Protein AF-A0A432LH08-F1 (afdb_monomer_lite)

Radius of gyration: 17.67 Å; chains: 1; bounding box: 43×29×50 Å

Foldseek 3Di:
DCVVVVNDDDPDDPLLVLDQAPDDDDDDDPVCCVVCVVVVLVVLLVLLVVLVCLQVDQLLVVLVVCVVVVVPDDSVRSSVVSVVCVVSVVRPNFSDDDPVNLVSNQVVCVVVVNRPDDDDCVVPDDCPSRVVSVD

Organism: NCBI:txid2498145

pLDDT: mean 93.0, std 6.3, range [65.5, 98.38]

Sequence (135 aa):
MFEKEGIGHIIASFGTESGHLPYTVFMAKDSFMSDNPEVIEKFTRAIHKAQDFVYEKSPEEVAEAISPFFEDTDLELIATVVERYRSQESFAKDPILDEAEWNNLQDIMDEAGELPKRMDYNELVDTTFAEKVSK

Structure (mmCIF, N/CA/C/O backbone):
data_AF-A0A432LH08-F1
#
_entry.id   AF-A0A432LH08-F1
#
loop_
_atom_site.group_PDB
_atom_site.id
_atom_site.type_symbol
_atom_site.label_atom_id
_atom_site.label_alt_id
_atom_site.label_comp_id
_atom_site.label_asym_id
_atom_site.label_entity_id
_atom_site.label_seq_id
_atom_site.pdbx_PDB_ins_code
_atom_site.Cartn_x
_atom_site.Cartn_y
_atom_site.Cartn_z
_atom_site.occupancy
_atom_site.B_iso_or_equiv
_atom_site.auth_seq_id
_atom_site.auth_comp_id
_atom_site.auth_asym_id
_atom_site.auth_atom_id
_atom_site.pdbx_PDB_model_num
ATOM 1 N N . MET A 1 1 ? 8.453 -9.492 -19.847 1.00 65.50 1 MET A N 1
ATOM 2 C CA . MET A 1 1 ? 8.697 -10.656 -20.727 1.00 65.50 1 MET A CA 1
ATOM 3 C C . MET A 1 1 ? 8.363 -10.318 -22.176 1.00 65.50 1 MET A C 1
ATOM 5 O O . MET A 1 1 ? 9.293 -10.112 -22.937 1.00 65.50 1 MET A O 1
ATOM 9 N N . PHE A 1 2 ? 7.090 -10.093 -22.522 1.00 81.00 2 PHE A N 1
ATOM 10 C CA . PHE A 1 2 ? 6.656 -9.787 -23.897 1.00 81.00 2 PHE A CA 1
ATOM 11 C C . PHE A 1 2 ? 7.362 -8.599 -24.575 1.00 81.00 2 PHE A C 1
ATOM 13 O O . PHE A 1 2 ? 7.721 -8.700 -25.745 1.00 81.00 2 PHE A O 1
ATOM 20 N N . GLU A 1 3 ? 7.621 -7.507 -23.844 1.00 82.12 3 GLU A N 1
ATOM 21 C CA . GLU A 1 3 ? 8.389 -6.368 -24.377 1.00 82.12 3 GLU A CA 1
ATOM 22 C C . GLU A 1 3 ? 9.851 -6.733 -24.676 1.00 82.12 3 GLU A C 1
ATOM 24 O O . GLU A 1 3 ? 10.379 -6.352 -25.716 1.00 82.12 3 GLU A O 1
ATOM 29 N N . LYS A 1 4 ? 10.499 -7.519 -23.798 1.00 79.50 4 LYS A N 1
ATOM 30 C CA . LYS A 1 4 ? 11.886 -7.988 -23.995 1.00 79.50 4 LYS A CA 1
ATOM 31 C C . LYS A 1 4 ? 11.992 -8.953 -25.184 1.00 79.50 4 LYS A C 1
ATOM 33 O O . LYS A 1 4 ? 13.012 -8.979 -25.860 1.00 79.50 4 LYS A O 1
ATOM 38 N N . GLU A 1 5 ? 10.938 -9.719 -25.448 1.00 86.00 5 GLU A N 1
ATOM 39 C CA . GLU A 1 5 ? 10.846 -10.654 -26.576 1.00 86.00 5 GLU A CA 1
ATOM 40 C C . GLU A 1 5 ? 10.403 -9.981 -27.889 1.00 86.00 5 GLU A C 1
ATOM 42 O O . GLU A 1 5 ? 10.390 -10.625 -28.936 1.00 86.00 5 GLU A O 1
ATOM 47 N N . GLY A 1 6 ? 10.040 -8.693 -27.860 1.00 84.38 6 GLY A N 1
ATOM 48 C CA . GLY A 1 6 ? 9.613 -7.936 -29.041 1.00 84.38 6 GLY A CA 1
ATOM 49 C C . GLY A 1 6 ? 8.237 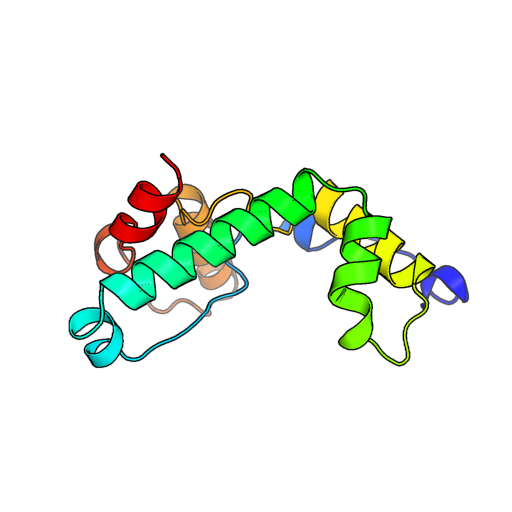-8.325 -29.591 1.00 84.38 6 GLY A C 1
ATOM 50 O O . GLY A 1 6 ? 7.882 -7.913 -30.694 1.00 84.38 6 GLY A O 1
ATOM 51 N N . ILE A 1 7 ? 7.451 -9.104 -28.843 1.00 91.62 7 ILE A N 1
ATOM 52 C CA . ILE A 1 7 ? 6.125 -9.590 -29.262 1.00 91.62 7 ILE A CA 1
ATOM 53 C C . ILE A 1 7 ? 4.967 -8.736 -28.731 1.00 91.62 7 ILE A C 1
ATOM 55 O O . ILE A 1 7 ? 3.801 -9.034 -28.979 1.00 91.62 7 ILE A O 1
ATOM 59 N N . GLY A 1 8 ? 5.284 -7.643 -28.038 1.00 87.31 8 GLY A N 1
ATOM 60 C CA . GLY A 1 8 ? 4.328 -6.639 -27.584 1.00 87.31 8 GLY A CA 1
ATOM 61 C C . GLY A 1 8 ? 5.029 -5.373 -27.097 1.00 87.31 8 GLY A C 1
ATOM 62 O O . GLY A 1 8 ? 6.243 -5.360 -26.906 1.00 87.31 8 GLY A O 1
ATOM 63 N N . HIS A 1 9 ? 4.256 -4.309 -26.899 1.00 86.69 9 HIS A N 1
ATOM 64 C CA . HIS A 1 9 ? 4.701 -3.058 -26.285 1.00 86.69 9 HIS A CA 1
ATOM 65 C C . HIS A 1 9 ? 3.587 -2.504 -25.392 1.00 86.69 9 HIS A C 1
ATOM 67 O O . HIS A 1 9 ? 2.408 -2.785 -25.625 1.00 86.69 9 HIS A O 1
ATOM 73 N N . ILE A 1 10 ? 3.951 -1.737 -24.365 1.00 82.81 10 ILE A N 1
ATOM 74 C CA . ILE A 1 10 ? 2.973 -1.072 -23.499 1.00 82.81 10 ILE A CA 1
ATOM 75 C C . ILE A 1 10 ? 2.294 0.072 -24.267 1.00 82.81 10 ILE A C 1
ATOM 77 O O . ILE A 1 10 ? 2.965 0.956 -24.793 1.00 82.81 10 ILE A O 1
ATOM 81 N N . ILE A 1 11 ? 0.957 0.053 -24.315 1.00 85.44 11 ILE A N 1
ATOM 82 C CA . ILE A 1 11 ? 0.124 1.135 -24.877 1.00 85.44 11 ILE A CA 1
ATOM 83 C C . ILE A 1 11 ? -0.341 2.105 -23.782 1.00 85.44 11 ILE A C 1
ATOM 85 O O . ILE A 1 11 ? -0.393 3.308 -24.011 1.00 85.44 11 ILE A O 1
ATOM 89 N N . ALA A 1 12 ? -0.672 1.580 -22.601 1.00 81.25 12 ALA A N 1
ATOM 90 C CA . ALA A 1 12 ? -1.075 2.339 -21.421 1.00 81.25 12 ALA A CA 1
ATOM 91 C C . ALA A 1 12 ? -0.792 1.508 -20.160 1.00 81.25 12 ALA A C 1
ATOM 93 O O . ALA A 1 12 ? -0.781 0.273 -20.223 1.00 81.25 12 ALA A O 1
ATOM 94 N N . SER A 1 13 ? -0.571 2.173 -19.024 1.00 77.38 13 SER A N 1
ATOM 95 C CA . SER A 1 13 ? -0.468 1.515 -17.719 1.00 77.38 13 SER A CA 1
ATOM 96 C C . SER A 1 13 ? -1.765 1.711 -16.951 1.00 77.38 13 SER A C 1
ATOM 98 O O . SER A 1 13 ? -2.129 2.842 -16.646 1.00 77.38 13 SER A O 1
ATOM 100 N N . PHE A 1 14 ? -2.434 0.614 -16.592 1.00 76.19 14 PHE A N 1
ATOM 101 C CA . PHE A 1 14 ? -3.652 0.681 -15.783 1.00 76.19 14 PHE A CA 1
ATOM 102 C C . PHE A 1 14 ? -3.425 1.437 -14.470 1.00 76.19 14 PHE A C 1
ATOM 104 O O . PHE A 1 14 ? -4.243 2.270 -14.122 1.00 76.19 14 PHE A O 1
ATOM 111 N N . GLY A 1 15 ? -2.291 1.214 -13.794 1.00 76.00 15 GLY A N 1
ATOM 112 C CA . GLY A 1 15 ? -1.984 1.897 -12.532 1.00 76.00 15 GLY A CA 1
ATOM 113 C C . GLY A 1 15 ? -1.818 3.412 -12.677 1.00 76.00 15 GLY A C 1
ATOM 114 O O . GLY A 1 15 ? -2.117 4.147 -11.747 1.00 76.00 15 GLY A O 1
ATOM 115 N N . THR A 1 16 ? -1.379 3.891 -13.845 1.00 77.88 16 THR A N 1
ATOM 116 C CA . THR A 1 16 ? -1.320 5.333 -14.130 1.00 77.88 16 THR A CA 1
ATOM 117 C C . THR A 1 16 ? -2.712 5.905 -14.386 1.00 77.88 16 THR A C 1
ATOM 119 O O . THR A 1 16 ? -3.013 6.999 -13.921 1.00 77.88 16 THR A O 1
ATOM 122 N N . GLU A 1 17 ? -3.563 5.168 -15.100 1.00 83.12 17 GLU A N 1
ATOM 123 C CA . GLU A 1 17 ? -4.904 5.630 -15.474 1.00 83.12 17 GLU A CA 1
ATOM 124 C C . GLU A 1 17 ? -5.923 5.510 -14.329 1.00 83.12 17 GLU A C 1
ATOM 126 O O . GLU A 1 17 ? -6.835 6.325 -14.239 1.00 83.12 17 GLU A O 1
ATOM 131 N N . SER A 1 18 ? -5.779 4.524 -13.435 1.00 78.62 18 SER A N 1
ATOM 132 C CA . SER A 1 18 ? -6.706 4.299 -12.315 1.00 78.62 18 SER A CA 1
ATOM 133 C C . SER A 1 18 ? -6.534 5.291 -11.163 1.00 78.62 18 SER A C 1
ATOM 135 O O . SER A 1 18 ? -7.395 5.367 -10.287 1.00 78.62 18 SER A O 1
ATOM 137 N N . GLY A 1 19 ? -5.408 6.010 -11.123 1.00 82.56 19 GLY A N 1
ATOM 138 C CA . GLY A 1 19 ? -5.006 6.799 -9.962 1.00 82.56 19 GLY A CA 1
ATOM 139 C C . GLY A 1 19 ? -4.760 5.934 -8.720 1.00 82.56 19 GLY A C 1
ATOM 140 O O . GLY A 1 19 ? -4.539 4.722 -8.816 1.00 82.56 19 GLY A O 1
ATOM 141 N N . HIS A 1 20 ? -4.794 6.571 -7.548 1.00 84.00 20 HIS A N 1
ATOM 142 C CA . HIS A 1 20 ? -4.634 5.897 -6.259 1.00 84.00 20 HIS A CA 1
ATOM 143 C C . HIS A 1 20 ? -5.886 5.085 -5.915 1.00 84.00 20 HIS A C 1
ATOM 145 O O . HIS A 1 20 ? -7.012 5.589 -5.951 1.00 84.00 20 HIS A O 1
ATOM 151 N N . LEU A 1 21 ? -5.679 3.798 -5.635 1.00 85.38 21 LEU A N 1
ATOM 152 C CA . LEU A 1 21 ? -6.739 2.825 -5.412 1.00 85.38 21 LEU A CA 1
ATOM 153 C C . LEU A 1 21 ? -6.311 1.828 -4.324 1.00 85.38 21 LEU A C 1
ATOM 155 O O . LEU A 1 21 ? -5.237 1.225 -4.451 1.00 85.38 21 LEU A O 1
ATOM 159 N N . PRO A 1 22 ? -7.158 1.547 -3.317 1.00 85.06 22 PRO A N 1
ATOM 160 C CA . PRO A 1 22 ? -6.889 0.510 -2.325 1.00 85.06 22 PRO A CA 1
ATOM 161 C C . PRO A 1 22 ? -7.086 -0.885 -2.935 1.00 85.06 22 PRO A C 1
ATOM 163 O O . PRO A 1 22 ? -8.119 -1.531 -2.770 1.00 85.06 22 PRO A O 1
ATOM 166 N N . TYR A 1 23 ? -6.089 -1.350 -3.688 1.00 83.69 23 TYR A N 1
ATOM 167 C CA . TYR A 1 23 ? -6.190 -2.583 -4.471 1.00 83.69 23 TYR A CA 1
ATOM 168 C C . TYR A 1 23 ? -5.912 -3.853 -3.652 1.00 83.69 23 TYR A C 1
ATOM 170 O O . TYR A 1 23 ? -6.603 -4.860 -3.796 1.00 83.69 23 TYR A O 1
ATOM 178 N N . THR A 1 24 ? -4.880 -3.829 -2.801 1.00 88.81 24 THR A N 1
ATOM 179 C CA . THR A 1 24 ? -4.463 -4.997 -2.006 1.00 88.81 24 THR A CA 1
ATOM 180 C C . THR A 1 24 ? -4.886 -4.827 -0.557 1.00 88.81 24 THR A C 1
ATOM 182 O O . THR A 1 24 ? -4.548 -3.830 0.073 1.00 88.81 24 THR A O 1
ATOM 185 N N . VAL A 1 25 ? -5.568 -5.835 -0.011 1.00 91.31 25 VAL A N 1
ATOM 186 C CA . VAL A 1 25 ? -6.033 -5.840 1.381 1.00 91.31 25 VAL A CA 1
ATOM 187 C C . VAL A 1 25 ? -5.538 -7.069 2.135 1.00 91.31 25 VAL A C 1
ATOM 189 O O . VAL A 1 25 ? -5.437 -8.167 1.586 1.00 91.31 25 VAL A O 1
ATOM 192 N N . PHE A 1 26 ? -5.278 -6.887 3.428 1.00 94.88 26 PHE A N 1
ATOM 193 C CA . PHE A 1 26 ? -5.079 -7.977 4.380 1.00 94.88 26 PHE A CA 1
ATOM 194 C C . PHE A 1 26 ? -6.350 -8.154 5.201 1.00 94.88 26 PHE A C 1
ATOM 196 O O . PHE A 1 26 ? -6.972 -7.178 5.610 1.00 94.88 26 PHE A O 1
ATOM 203 N N . MET A 1 27 ? -6.738 -9.402 5.452 1.00 95.38 27 MET A N 1
ATOM 204 C CA . MET A 1 27 ? -8.005 -9.711 6.110 1.00 95.38 27 MET A CA 1
ATOM 205 C C . MET A 1 27 ? -7.782 -10.519 7.384 1.00 95.38 27 MET A C 1
ATOM 207 O O . MET A 1 27 ? -7.023 -11.488 7.407 1.00 95.38 27 MET A O 1
ATOM 211 N N . ALA A 1 28 ? -8.516 -10.153 8.429 1.00 96.31 28 ALA A N 1
ATOM 212 C CA . ALA A 1 28 ? -8.652 -10.916 9.659 1.00 96.31 28 ALA A CA 1
ATOM 213 C C . ALA A 1 28 ? -10.127 -10.943 10.077 1.00 96.31 28 ALA A C 1
ATOM 215 O O . ALA A 1 28 ? -10.941 -10.151 9.605 1.00 96.31 28 ALA A O 1
ATOM 216 N N . LYS A 1 29 ? -10.490 -11.869 10.969 1.00 97.38 29 LYS A N 1
ATOM 217 C CA . LYS A 1 29 ? -11.833 -11.864 11.562 1.00 97.38 29 LYS A CA 1
ATOM 218 C C . LYS A 1 29 ? -11.993 -10.637 12.451 1.00 97.38 29 LYS A C 1
ATOM 220 O O . LYS A 1 29 ? -11.094 -10.346 13.234 1.00 97.38 29 LYS A O 1
ATOM 225 N N . ASP A 1 30 ? -13.173 -10.031 12.427 1.00 95.06 30 ASP A N 1
ATOM 226 C CA . ASP A 1 30 ? -13.531 -8.932 13.330 1.00 95.06 30 ASP A CA 1
ATOM 227 C C . ASP A 1 30 ? -13.301 -9.287 14.810 1.00 95.06 30 ASP A C 1
ATOM 229 O O . ASP A 1 30 ? -12.640 -8.556 15.547 1.00 95.06 30 ASP A O 1
ATOM 233 N N . SER A 1 31 ? -13.696 -10.502 15.213 1.00 97.88 31 SER A N 1
ATOM 234 C CA . SER A 1 31 ? -13.429 -11.011 16.563 1.00 97.88 31 SER A CA 1
ATOM 235 C C . SER A 1 31 ? -11.933 -11.049 16.895 1.00 97.88 31 SER A C 1
ATOM 237 O O . SER A 1 31 ? -11.534 -10.720 18.003 1.00 97.88 31 SER A O 1
ATOM 239 N N . PHE A 1 32 ? -11.080 -11.417 15.933 1.00 98.00 32 PHE A N 1
ATOM 240 C CA . PHE A 1 32 ? -9.635 -11.449 16.151 1.00 98.00 32 PHE A CA 1
ATOM 241 C C . PHE A 1 32 ? -9.069 -10.040 16.327 1.00 98.00 32 PHE A C 1
ATOM 243 O O . PHE A 1 32 ? -8.235 -9.839 17.206 1.00 98.00 32 PHE A O 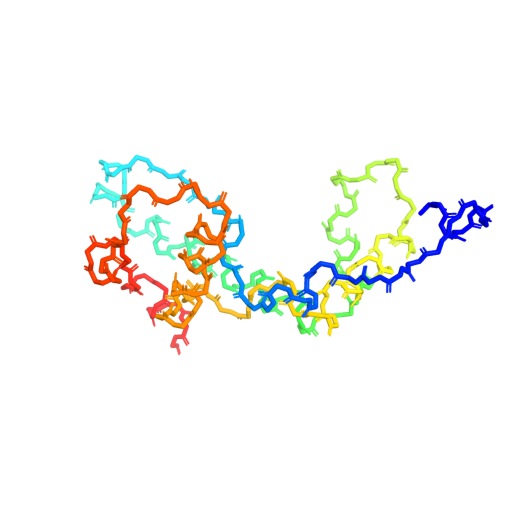1
ATOM 250 N N . MET A 1 33 ? -9.529 -9.081 15.518 1.00 96.44 33 MET A N 1
ATOM 251 C CA . MET A 1 33 ? -9.099 -7.686 15.620 1.00 96.44 33 MET A CA 1
ATOM 252 C C . MET A 1 33 ? -9.507 -7.074 16.963 1.00 96.44 33 MET A C 1
ATOM 254 O O . MET A 1 33 ? -8.677 -6.451 17.624 1.00 96.44 33 MET A O 1
ATOM 258 N N . SER A 1 34 ? -10.741 -7.338 17.400 1.00 95.81 34 SER A N 1
ATOM 259 C CA . SER A 1 34 ? -11.279 -6.891 18.689 1.00 95.81 34 SER A CA 1
ATOM 260 C C . SER A 1 34 ? -10.535 -7.493 19.884 1.00 95.81 34 SER A C 1
ATOM 262 O O . SER A 1 34 ? -10.198 -6.780 20.826 1.00 95.81 34 SER A O 1
ATOM 264 N N . ASP A 1 35 ? -10.239 -8.794 19.838 1.00 98.31 35 ASP A N 1
ATOM 265 C CA . ASP A 1 35 ? -9.573 -9.501 20.937 1.00 98.31 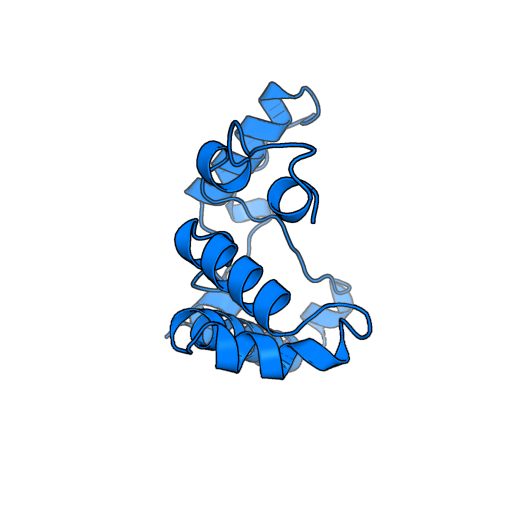35 ASP A CA 1
ATOM 266 C C . ASP A 1 35 ? -8.057 -9.231 20.986 1.00 98.31 35 ASP A C 1
ATOM 268 O O . ASP A 1 35 ? -7.426 -9.407 22.029 1.00 98.31 35 ASP A O 1
ATOM 272 N N . ASN A 1 36 ? -7.448 -8.818 19.866 1.00 98.12 36 ASN A N 1
ATOM 273 C CA . ASN A 1 36 ? -5.993 -8.685 19.722 1.00 98.12 36 ASN A CA 1
ATOM 274 C C . ASN A 1 36 ? -5.562 -7.326 19.128 1.00 98.12 36 ASN A C 1
ATOM 276 O O . ASN A 1 36 ? -4.760 -7.304 18.186 1.00 98.12 36 ASN A O 1
ATOM 280 N N . PRO A 1 37 ? -6.005 -6.179 19.678 1.00 97.25 37 PRO A N 1
ATOM 281 C CA . PRO A 1 37 ? -5.738 -4.864 19.089 1.00 97.25 37 PRO A CA 1
ATOM 282 C C . PRO A 1 37 ? -4.238 -4.545 18.992 1.00 97.25 37 PRO A C 1
ATOM 284 O O . PRO A 1 37 ? -3.789 -3.932 18.027 1.00 97.25 37 PRO A O 1
ATOM 287 N N . GLU A 1 38 ? -3.423 -5.016 19.942 1.00 97.75 38 GLU A N 1
ATOM 288 C CA . GLU A 1 38 ? -1.966 -4.844 19.872 1.00 97.75 38 GLU A CA 1
ATOM 289 C C . GLU A 1 38 ? -1.323 -5.582 18.693 1.00 97.75 38 GLU A C 1
ATOM 291 O O . GLU A 1 38 ? -0.311 -5.128 18.157 1.00 97.75 38 GLU A O 1
ATOM 296 N N . VAL A 1 39 ? -1.863 -6.743 18.312 1.00 98.19 39 VAL A N 1
ATOM 297 C CA . VAL A 1 39 ? -1.344 -7.518 17.178 1.00 98.19 39 VAL A CA 1
ATOM 298 C C . VAL A 1 39 ? -1.669 -6.792 15.881 1.00 98.19 39 VAL A C 1
ATOM 300 O O . VAL A 1 39 ? -0.790 -6.668 15.031 1.00 98.19 39 VAL A O 1
ATOM 303 N N . ILE A 1 40 ? -2.885 -6.251 15.763 1.00 97.88 40 ILE A N 1
ATOM 304 C CA . ILE A 1 40 ? -3.299 -5.442 14.611 1.00 97.88 40 ILE A CA 1
ATOM 305 C C . ILE A 1 40 ? -2.423 -4.197 14.480 1.00 97.88 40 ILE A C 1
ATOM 307 O O . ILE A 1 40 ? -1.907 -3.929 13.397 1.00 97.88 40 ILE A O 1
ATOM 311 N N . GLU A 1 41 ? -2.156 -3.487 15.577 1.00 97.75 41 GLU A N 1
ATOM 312 C CA . GLU A 1 41 ? -1.265 -2.324 15.549 1.00 97.75 41 GLU A CA 1
ATOM 313 C C . GLU A 1 41 ? 0.165 -2.703 15.125 1.00 97.75 41 GLU A C 1
ATOM 315 O O . GLU A 1 41 ? 0.750 -2.058 14.254 1.00 97.75 41 GLU A O 1
ATOM 320 N N . LYS A 1 42 ? 0.738 -3.771 15.701 1.00 98.12 42 LYS A N 1
ATOM 321 C CA . LYS A 1 42 ? 2.088 -4.249 15.346 1.00 98.12 42 LYS A CA 1
ATOM 322 C C . LYS A 1 42 ? 2.175 -4.679 13.883 1.00 98.12 42 LYS A C 1
ATOM 324 O O . LYS A 1 42 ? 3.175 -4.379 13.234 1.00 98.12 42 LYS A O 1
ATOM 329 N N . PHE A 1 43 ? 1.145 -5.351 13.368 1.00 98.19 43 PHE A N 1
ATOM 330 C CA . PHE A 1 43 ? 1.067 -5.745 11.964 1.00 98.19 43 PHE A CA 1
ATOM 331 C C . PHE A 1 43 ? 0.976 -4.520 11.049 1.00 98.19 43 PHE A C 1
ATOM 333 O O . PHE A 1 43 ? 1.790 -4.384 10.142 1.00 98.19 43 PHE A O 1
ATOM 340 N N . THR A 1 44 ? 0.078 -3.578 11.347 1.00 97.62 44 THR A N 1
ATOM 341 C CA . THR A 1 44 ? -0.071 -2.321 10.590 1.00 97.62 44 THR A CA 1
ATOM 342 C C . THR A 1 44 ? 1.244 -1.538 10.561 1.00 97.62 44 THR A C 1
ATOM 344 O O . THR A 1 44 ? 1.670 -1.061 9.515 1.00 97.62 44 THR A O 1
ATOM 347 N N . ARG A 1 45 ? 1.970 -1.491 11.686 1.00 98.19 45 ARG A N 1
ATOM 348 C CA . ARG A 1 45 ? 3.302 -0.872 11.771 1.00 98.19 45 ARG A CA 1
ATOM 349 C C . ARG A 1 45 ? 4.343 -1.576 10.901 1.00 98.19 45 ARG A C 1
ATOM 351 O O . ARG A 1 45 ? 5.239 -0.921 10.379 1.00 98.19 45 ARG A O 1
ATOM 358 N N . ALA A 1 46 ? 4.276 -2.901 10.789 1.00 98.12 46 ALA A N 1
ATOM 359 C CA . ALA A 1 46 ? 5.166 -3.658 9.914 1.00 98.12 46 ALA A CA 1
ATOM 360 C C . ALA A 1 46 ? 4.863 -3.380 8.436 1.00 98.12 46 ALA A C 1
ATOM 362 O O . ALA A 1 46 ? 5.803 -3.227 7.661 1.00 98.12 46 ALA A O 1
ATOM 363 N N . ILE A 1 47 ? 3.582 -3.247 8.072 1.00 97.25 47 ILE A N 1
ATOM 364 C CA . ILE A 1 47 ? 3.168 -2.834 6.727 1.00 97.25 47 ILE A CA 1
ATOM 365 C C . ILE A 1 47 ? 3.680 -1.428 6.412 1.00 97.25 47 ILE A C 1
ATOM 367 O O . ILE A 1 47 ? 4.354 -1.276 5.402 1.00 97.25 47 ILE A O 1
ATOM 371 N N . HIS A 1 48 ? 3.486 -0.449 7.303 1.00 97.38 48 HIS A N 1
ATOM 372 C CA . HIS A 1 48 ? 3.996 0.913 7.098 1.00 97.38 48 HIS A CA 1
ATOM 373 C C . HIS A 1 48 ? 5.509 0.930 6.834 1.00 97.38 48 HIS A C 1
ATOM 375 O O . HIS A 1 48 ? 5.968 1.475 5.840 1.00 97.38 48 HIS A O 1
ATOM 381 N N . LYS A 1 49 ? 6.288 0.196 7.638 1.00 97.69 49 LYS A N 1
ATOM 382 C CA . LYS A 1 49 ? 7.737 0.059 7.413 1.00 97.69 49 LYS A CA 1
ATOM 383 C C . LYS A 1 49 ? 8.093 -0.604 6.083 1.00 97.69 49 LYS A C 1
ATOM 385 O O . LYS A 1 49 ? 9.148 -0.315 5.528 1.00 97.69 49 LYS A O 1
ATOM 390 N N . ALA A 1 50 ? 7.276 -1.540 5.606 1.00 96.75 50 ALA A N 1
ATOM 391 C CA . ALA A 1 50 ? 7.485 -2.165 4.306 1.00 96.75 50 ALA A CA 1
ATOM 392 C C . ALA A 1 50 ? 7.159 -1.192 3.162 1.00 96.75 50 ALA A C 1
ATOM 394 O O . ALA A 1 50 ? 7.875 -1.183 2.165 1.00 96.75 50 ALA A O 1
ATOM 395 N N . GLN A 1 51 ? 6.128 -0.356 3.323 1.00 96.00 51 GLN A N 1
ATOM 396 C CA . GLN A 1 51 ? 5.804 0.727 2.391 1.00 96.00 51 GLN A CA 1
ATOM 397 C C . GLN A 1 51 ? 6.971 1.716 2.300 1.00 96.00 51 GLN A C 1
ATOM 399 O O . GLN A 1 51 ? 7.487 1.929 1.203 1.00 96.00 51 GLN A O 1
ATOM 404 N N . ASP A 1 52 ? 7.471 2.199 3.443 1.00 97.19 52 ASP A N 1
ATOM 405 C CA . ASP A 1 52 ? 8.660 3.060 3.510 1.00 97.19 52 ASP A CA 1
ATOM 406 C C . ASP A 1 52 ? 9.861 2.401 2.825 1.00 97.19 52 ASP A C 1
ATOM 408 O O . ASP A 1 52 ? 10.493 2.992 1.953 1.00 97.19 52 ASP A O 1
ATOM 412 N N . PHE A 1 53 ? 10.144 1.135 3.151 1.00 97.94 53 PHE A N 1
ATOM 413 C CA . PHE A 1 53 ? 11.269 0.390 2.586 1.00 97.94 53 PHE A CA 1
ATOM 414 C C . PHE A 1 53 ? 11.252 0.365 1.052 1.00 97.94 53 PHE A C 1
ATOM 416 O O . PHE A 1 53 ? 12.293 0.573 0.433 1.00 97.94 53 PHE A O 1
ATOM 423 N N . VAL A 1 54 ? 10.090 0.150 0.428 1.00 96.94 54 VAL A N 1
ATOM 424 C CA . VAL A 1 54 ? 9.974 0.110 -1.040 1.00 96.94 54 VAL A CA 1
ATOM 425 C C . VAL A 1 54 ? 10.299 1.465 -1.680 1.00 96.94 54 VAL A C 1
ATOM 427 O O . VAL A 1 54 ? 10.849 1.508 -2.784 1.00 96.94 54 VAL A O 1
ATOM 430 N N . TYR A 1 55 ? 9.999 2.573 -1.001 1.00 96.31 55 TYR A N 1
ATOM 431 C CA . TYR A 1 55 ? 10.262 3.919 -1.513 1.00 96.31 55 TYR A CA 1
ATOM 432 C C . TYR A 1 55 ? 11.651 4.458 -1.156 1.00 96.31 55 TYR A C 1
ATOM 434 O O . TYR A 1 55 ? 12.254 5.159 -1.968 1.00 96.31 55 TYR A O 1
ATOM 442 N N . GLU A 1 56 ? 12.179 4.119 0.018 1.00 97.12 56 GLU A N 1
ATOM 443 C CA . GLU A 1 56 ? 13.474 4.599 0.508 1.00 97.12 56 GLU A CA 1
ATOM 444 C C . GLU A 1 56 ? 14.664 3.827 -0.069 1.00 97.12 56 GLU A C 1
ATOM 446 O O . GLU A 1 56 ? 15.772 4.367 -0.156 1.00 97.12 56 GLU A O 1
ATOM 451 N N . LYS A 1 57 ? 14.466 2.557 -0.434 1.00 98.25 57 LYS A N 1
ATOM 452 C CA . LYS A 1 57 ? 15.531 1.695 -0.947 1.00 98.25 57 LYS A CA 1
ATOM 453 C C . LYS A 1 57 ? 15.647 1.724 -2.459 1.00 98.25 57 LYS A C 1
ATOM 455 O O . LYS A 1 57 ? 14.749 2.154 -3.186 1.00 98.25 57 LYS A O 1
ATOM 460 N N . SER A 1 58 ? 16.805 1.279 -2.937 1.00 98.12 58 SER A N 1
ATOM 461 C CA . SER A 1 58 ? 17.005 1.050 -4.364 1.00 98.12 58 SER A CA 1
ATOM 462 C C . SER A 1 58 ? 16.119 -0.106 -4.859 1.00 98.12 58 SER A C 1
ATOM 464 O O . SER A 1 58 ? 15.861 -1.045 -4.097 1.00 98.12 58 SER A O 1
ATOM 466 N N . PRO A 1 59 ? 15.647 -0.076 -6.120 1.00 98.00 59 PRO A N 1
ATOM 467 C CA . PRO A 1 59 ? 14.894 -1.188 -6.699 1.00 98.00 59 PRO A CA 1
ATOM 468 C C . PRO A 1 59 ? 15.626 -2.531 -6.597 1.00 98.00 59 PRO A C 1
ATOM 470 O O . PRO A 1 59 ? 14.981 -3.560 -6.427 1.00 98.00 59 PRO A O 1
ATOM 473 N N . GLU A 1 60 ? 16.959 -2.521 -6.651 1.00 97.94 60 GLU A N 1
ATOM 474 C CA . GLU A 1 60 ? 17.817 -3.694 -6.492 1.00 97.94 60 GLU A CA 1
ATOM 475 C C . GLU A 1 60 ? 17.758 -4.259 -5.066 1.00 97.94 60 GLU A C 1
ATOM 477 O O . GLU A 1 60 ? 17.526 -5.454 -4.901 1.00 97.94 60 GLU A O 1
ATOM 482 N N . GLU A 1 61 ? 17.882 -3.416 -4.032 1.00 98.38 61 GLU A N 1
ATOM 483 C CA . GLU A 1 61 ? 17.742 -3.847 -2.629 1.00 98.38 61 GLU A CA 1
ATOM 484 C C . GLU A 1 61 ? 16.351 -4.440 -2.353 1.00 98.38 61 GLU A C 1
ATOM 486 O O . GLU A 1 61 ? 16.218 -5.440 -1.642 1.00 98.38 61 GLU A O 1
ATOM 491 N N . VAL A 1 62 ? 15.300 -3.838 -2.919 1.00 98.31 62 VAL A N 1
ATOM 492 C CA . VAL A 1 62 ? 13.931 -4.358 -2.795 1.00 98.31 62 VAL A CA 1
ATOM 493 C C . VAL A 1 62 ? 13.792 -5.688 -3.538 1.00 98.31 62 VAL A C 1
ATOM 495 O O . VAL A 1 62 ? 13.219 -6.634 -2.996 1.00 98.31 62 VAL A O 1
ATOM 498 N N . ALA A 1 63 ? 14.337 -5.783 -4.754 1.00 98.00 63 ALA A N 1
ATOM 499 C CA . ALA A 1 63 ? 14.316 -6.998 -5.559 1.00 98.00 63 ALA A CA 1
ATOM 500 C C . ALA A 1 63 ? 15.028 -8.160 -4.858 1.00 98.00 63 ALA A C 1
ATOM 502 O O . ALA A 1 63 ? 14.495 -9.267 -4.829 1.00 98.00 63 ALA A O 1
ATOM 503 N N . GLU A 1 64 ? 16.183 -7.916 -4.236 1.00 97.94 64 GLU A N 1
ATOM 504 C CA . GLU A 1 64 ? 16.905 -8.923 -3.455 1.00 97.94 64 GLU A CA 1
ATOM 505 C C . GLU A 1 64 ? 16.053 -9.439 -2.292 1.00 97.94 64 GLU A C 1
ATOM 507 O O . GLU A 1 64 ? 15.933 -10.654 -2.111 1.00 97.94 64 GLU A O 1
ATOM 512 N N . ALA A 1 65 ? 15.402 -8.532 -1.554 1.00 97.94 65 ALA A N 1
ATOM 513 C CA . ALA A 1 65 ? 14.569 -8.875 -0.405 1.00 97.94 65 ALA A CA 1
ATOM 514 C C . ALA A 1 65 ? 13.360 -9.752 -0.772 1.00 97.94 65 ALA A C 1
ATOM 516 O O . ALA A 1 65 ? 12.964 -10.607 0.024 1.00 97.94 65 ALA A O 1
ATOM 517 N N . ILE A 1 66 ? 12.782 -9.562 -1.963 1.00 96.88 66 ILE A N 1
ATOM 518 C CA . ILE A 1 66 ? 11.617 -10.334 -2.423 1.00 96.88 66 ILE A CA 1
ATOM 519 C C . ILE A 1 66 ? 11.976 -11.502 -3.348 1.00 96.88 66 ILE A C 1
ATOM 521 O O . ILE A 1 66 ? 11.118 -12.344 -3.601 1.00 96.88 66 ILE A O 1
ATOM 525 N N . SER A 1 67 ? 13.221 -11.598 -3.822 1.00 97.06 67 SER A N 1
ATOM 526 C CA . SER A 1 67 ? 13.671 -12.645 -4.751 1.00 97.06 67 SER A CA 1
ATOM 527 C C . SER A 1 67 ? 13.340 -14.085 -4.328 1.00 97.06 67 SER A C 1
ATOM 529 O O . SER A 1 67 ? 12.975 -14.863 -5.211 1.00 97.06 67 SER A O 1
ATOM 531 N N . PRO A 1 68 ? 13.334 -14.469 -3.028 1.00 97.12 68 PRO A N 1
ATOM 532 C CA . PRO A 1 68 ? 12.952 -15.827 -2.635 1.00 97.12 68 PRO A CA 1
ATOM 533 C C . PRO A 1 68 ? 11.494 -16.187 -2.958 1.00 97.12 68 PRO A C 1
ATOM 535 O O . PRO A 1 68 ? 11.145 -17.361 -2.951 1.00 97.12 68 PRO A O 1
ATOM 538 N N . PHE A 1 69 ? 10.633 -15.200 -3.230 1.00 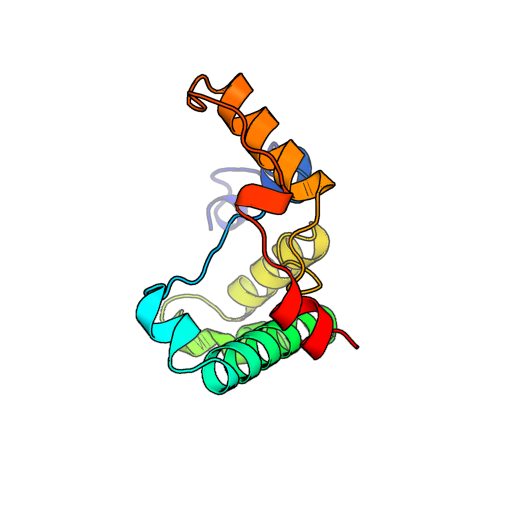96.25 69 PHE A N 1
ATOM 539 C CA . PHE A 1 69 ? 9.243 -15.414 -3.641 1.00 96.25 69 PHE A CA 1
ATOM 540 C C . PHE A 1 69 ? 9.075 -15.537 -5.168 1.00 96.25 69 PHE A C 1
ATOM 542 O O . PHE A 1 69 ? 7.969 -15.800 -5.635 1.00 96.25 69 PHE A O 1
ATOM 549 N N . PHE A 1 70 ? 10.153 -15.357 -5.942 1.00 95.06 70 PHE A N 1
ATOM 550 C CA . PHE A 1 70 ? 10.158 -15.348 -7.408 1.00 95.06 70 PHE A CA 1
ATOM 551 C C . PHE A 1 70 ? 11.292 -16.224 -7.971 1.00 95.06 70 PHE A C 1
ATOM 553 O O . PHE A 1 70 ? 12.127 -15.749 -8.736 1.00 95.06 70 PHE A O 1
ATOM 560 N N . GLU A 1 71 ? 11.313 -17.510 -7.604 1.00 91.88 71 GLU A N 1
ATOM 561 C CA . GLU A 1 71 ? 12.414 -18.449 -7.907 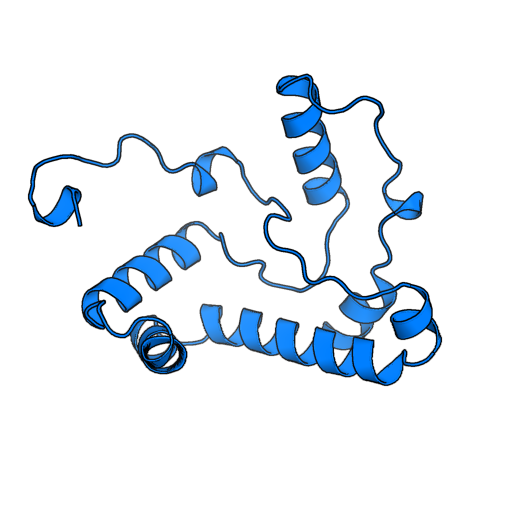1.00 91.88 71 GLU A CA 1
ATOM 562 C C . GLU A 1 71 ? 12.797 -18.524 -9.400 1.00 91.88 71 GLU A C 1
ATOM 564 O O . GLU A 1 71 ? 13.971 -18.684 -9.728 1.00 91.88 71 GLU A O 1
ATOM 569 N N . ASP A 1 72 ? 11.825 -18.349 -10.300 1.00 93.00 72 ASP A N 1
ATOM 570 C CA . ASP A 1 72 ? 12.013 -18.431 -11.756 1.00 93.00 72 ASP A CA 1
ATOM 571 C C . ASP A 1 72 ? 12.164 -17.058 -12.444 1.00 93.00 72 ASP A C 1
ATOM 573 O O . ASP A 1 72 ? 12.105 -16.961 -13.673 1.00 93.00 72 ASP A O 1
ATOM 577 N N . THR A 1 73 ? 12.311 -15.969 -11.682 1.00 93.69 73 THR A N 1
ATOM 578 C CA . THR A 1 73 ? 12.415 -14.609 -12.234 1.00 93.69 73 THR A CA 1
ATOM 579 C C . THR A 1 73 ? 13.798 -14.026 -11.998 1.00 93.69 73 THR A C 1
ATOM 581 O O . THR A 1 73 ? 14.295 -13.979 -10.878 1.00 93.69 73 THR A O 1
ATOM 584 N N . ASP A 1 74 ? 14.409 -13.532 -13.071 1.00 95.31 74 ASP A N 1
ATOM 585 C CA . ASP A 1 74 ? 15.701 -12.859 -13.005 1.00 95.31 74 ASP A CA 1
ATOM 586 C C . ASP A 1 74 ? 15.647 -11.596 -12.122 1.00 95.31 74 ASP A C 1
ATOM 588 O O . ASP A 1 74 ? 14.712 -10.795 -12.220 1.00 95.31 74 ASP A O 1
ATOM 592 N N . LEU A 1 75 ? 16.668 -11.402 -11.282 1.00 96.69 75 LEU A N 1
ATOM 593 C CA . LEU A 1 75 ? 16.729 -10.306 -10.312 1.00 96.69 75 LEU A CA 1
ATOM 594 C C . LEU A 1 75 ? 16.648 -8.922 -10.977 1.00 96.69 75 LEU A C 1
ATOM 596 O O . LEU A 1 75 ? 15.972 -8.032 -10.463 1.00 96.69 75 LEU A O 1
ATOM 600 N N . GLU A 1 76 ? 17.273 -8.744 -12.145 1.00 96.06 76 GLU A N 1
ATOM 601 C CA . GLU A 1 76 ? 17.225 -7.492 -12.910 1.00 96.06 76 GLU A CA 1
ATOM 602 C C . GLU A 1 76 ? 15.801 -7.218 -13.416 1.00 96.06 76 GLU A C 1
ATOM 604 O O . GLU A 1 76 ? 15.329 -6.076 -13.440 1.00 96.06 76 GLU A O 1
ATOM 609 N N . LEU A 1 77 ? 15.076 -8.276 -13.797 1.00 95.12 77 LEU A N 1
ATOM 610 C CA . LEU A 1 77 ? 13.672 -8.161 -14.179 1.00 95.12 77 LEU A CA 1
ATOM 611 C C . LEU A 1 77 ? 12.789 -7.788 -12.980 1.00 95.12 77 LEU A C 1
ATOM 613 O O . LEU A 1 77 ? 11.917 -6.935 -13.143 1.00 95.12 77 LEU A O 1
ATOM 617 N N . ILE A 1 78 ? 13.026 -8.364 -11.797 1.00 97.50 78 ILE A N 1
ATOM 618 C CA . ILE A 1 78 ? 12.313 -7.984 -10.566 1.00 97.50 78 ILE A CA 1
ATOM 619 C C . ILE A 1 78 ? 12.561 -6.502 -10.257 1.00 97.50 78 ILE A C 1
ATOM 621 O O . ILE A 1 78 ? 11.598 -5.754 -10.097 1.00 97.50 78 ILE A O 1
ATOM 625 N N . ALA A 1 79 ? 13.819 -6.049 -10.264 1.00 97.81 79 ALA A N 1
ATOM 626 C CA . ALA A 1 79 ? 14.176 -4.649 -10.017 1.00 97.81 79 ALA A CA 1
ATOM 627 C C . ALA A 1 79 ? 13.512 -3.692 -11.024 1.00 97.81 79 ALA A C 1
ATOM 629 O O . ALA A 1 79 ? 12.954 -2.667 -10.637 1.00 97.81 79 ALA A O 1
ATOM 630 N N . THR A 1 80 ? 13.471 -4.066 -12.310 1.00 95.75 80 THR A N 1
ATOM 631 C CA . THR A 1 80 ? 12.766 -3.294 -13.350 1.00 95.75 80 THR A CA 1
ATOM 632 C C . THR A 1 80 ? 11.271 -3.144 -13.040 1.00 95.75 80 THR A C 1
ATOM 634 O O . THR A 1 80 ? 10.691 -2.077 -13.251 1.00 95.75 80 THR A O 1
ATOM 637 N N . VAL A 1 81 ? 10.622 -4.211 -12.560 1.00 94.56 81 VAL A N 1
ATOM 638 C CA . VAL A 1 81 ? 9.194 -4.189 -12.201 1.00 94.56 81 VAL A CA 1
ATOM 639 C C . VAL A 1 81 ? 8.958 -3.366 -10.935 1.00 94.56 81 VAL A C 1
ATOM 641 O O . VAL A 1 81 ? 8.017 -2.574 -10.911 1.00 94.56 81 VAL A O 1
ATOM 644 N N . VAL A 1 82 ? 9.822 -3.499 -9.924 1.00 96.69 82 VAL A N 1
ATOM 645 C CA . VAL A 1 82 ? 9.774 -2.683 -8.701 1.00 96.69 82 VAL A CA 1
ATOM 646 C C . VAL A 1 82 ? 9.865 -1.199 -9.047 1.00 96.69 82 VAL A C 1
ATOM 648 O O . VAL A 1 82 ? 8.997 -0.434 -8.636 1.00 96.69 82 VAL A O 1
ATOM 651 N N . GLU A 1 83 ? 10.856 -0.797 -9.848 1.00 96.00 83 GLU A N 1
ATOM 652 C CA . GLU A 1 83 ? 11.027 0.601 -10.255 1.00 96.00 83 GLU A CA 1
ATOM 653 C C . GLU A 1 83 ? 9.797 1.121 -10.996 1.00 96.00 83 GLU A C 1
ATOM 655 O O . GLU A 1 83 ? 9.291 2.199 -10.694 1.00 96.00 83 GLU A O 1
ATOM 660 N N . ARG A 1 84 ? 9.259 0.325 -11.924 1.00 92.38 84 ARG A N 1
ATOM 661 C CA . ARG A 1 84 ? 8.044 0.680 -12.658 1.00 92.38 84 ARG A CA 1
ATOM 662 C C . ARG A 1 84 ? 6.872 0.928 -11.709 1.00 92.38 84 ARG A C 1
ATOM 664 O O . ARG A 1 84 ? 6.236 1.974 -11.806 1.00 92.38 84 ARG A O 1
ATOM 671 N N . TYR A 1 85 ? 6.601 0.004 -10.787 1.00 92.25 85 TYR A N 1
ATOM 672 C CA . TYR A 1 85 ? 5.474 0.111 -9.853 1.00 92.25 85 TYR A CA 1
ATOM 673 C C . TYR A 1 85 ? 5.655 1.265 -8.868 1.00 92.25 85 TYR A C 1
ATOM 675 O O . TYR A 1 85 ? 4.690 1.955 -8.549 1.00 92.25 85 TYR A O 1
ATOM 683 N N . ARG A 1 86 ? 6.894 1.529 -8.450 1.00 92.25 86 ARG A N 1
ATOM 684 C CA . ARG A 1 86 ? 7.245 2.686 -7.627 1.00 92.25 86 ARG A CA 1
ATOM 685 C C . ARG A 1 86 ? 7.034 4.004 -8.375 1.00 92.25 86 ARG A C 1
ATOM 687 O O . ARG A 1 86 ? 6.437 4.921 -7.825 1.00 92.25 86 ARG A O 1
ATOM 694 N N . SER A 1 87 ? 7.476 4.088 -9.632 1.00 90.94 87 SER A N 1
ATOM 695 C CA . SER A 1 87 ? 7.395 5.306 -10.456 1.00 90.94 87 SER A CA 1
ATOM 696 C C . SER A 1 87 ? 5.961 5.751 -10.759 1.00 90.94 87 SER A C 1
ATOM 698 O O . SER A 1 87 ? 5.714 6.937 -10.953 1.00 90.94 87 SER A O 1
ATOM 700 N N . GLN A 1 88 ? 5.021 4.804 -10.774 1.00 89.44 88 GLN A N 1
ATOM 701 C CA . GLN A 1 88 ? 3.591 5.053 -10.968 1.00 89.44 88 GLN A CA 1
ATOM 702 C C . GLN A 1 88 ? 2.803 5.068 -9.646 1.00 89.44 88 GLN A C 1
ATOM 704 O O . GLN A 1 88 ? 1.580 5.046 -9.671 1.00 89.44 88 GLN A O 1
ATOM 709 N N . GLU A 1 89 ? 3.497 5.049 -8.504 1.00 89.88 89 GLU A N 1
ATOM 710 C CA . GLU A 1 89 ? 2.910 5.055 -7.160 1.00 89.88 89 GLU A CA 1
ATOM 711 C C . GLU A 1 89 ? 1.903 3.920 -6.889 1.00 89.88 89 GLU A C 1
ATOM 713 O O . GLU A 1 89 ? 0.933 4.089 -6.159 1.00 89.88 89 GLU A O 1
ATOM 718 N N . SER A 1 90 ? 2.135 2.726 -7.450 1.00 89.56 90 SER A N 1
ATOM 719 C CA . SER A 1 90 ? 1.271 1.555 -7.209 1.00 89.56 90 SER A CA 1
ATOM 720 C C . SER A 1 90 ? 1.358 0.999 -5.793 1.00 89.56 90 SER A C 1
ATOM 722 O O . SER A 1 90 ? 0.467 0.268 -5.365 1.00 89.56 90 SER A O 1
ATOM 724 N N . PHE A 1 91 ? 2.446 1.278 -5.081 1.00 90.88 91 PHE A N 1
ATOM 725 C CA . PHE A 1 91 ? 2.556 0.947 -3.667 1.00 90.88 91 PHE A CA 1
ATOM 726 C C . PHE A 1 91 ? 2.020 2.127 -2.860 1.00 90.88 91 PHE A C 1
ATOM 728 O O . PHE A 1 91 ? 2.509 3.242 -3.026 1.00 90.88 91 PHE A O 1
ATOM 735 N N . ALA A 1 92 ? 1.055 1.908 -1.971 1.00 92.19 92 ALA A N 1
ATOM 736 C CA . ALA A 1 92 ? 0.621 2.966 -1.063 1.00 92.19 92 ALA A CA 1
ATOM 737 C C . ALA A 1 92 ? 1.812 3.442 -0.211 1.00 92.19 92 ALA A C 1
ATOM 739 O O . ALA A 1 92 ? 2.613 2.616 0.238 1.00 92.19 92 ALA A O 1
ATOM 740 N N . LYS A 1 93 ? 1.942 4.759 -0.022 1.00 92.56 93 LYS A N 1
ATOM 741 C CA . LYS A 1 93 ? 3.046 5.376 0.737 1.00 92.56 93 LYS A CA 1
ATOM 742 C C . LYS A 1 93 ? 2.826 5.328 2.245 1.00 92.56 93 LYS A C 1
ATOM 744 O O . LYS A 1 93 ? 3.784 5.424 2.997 1.00 92.56 93 LYS A O 1
ATOM 749 N N . ASP A 1 94 ? 1.586 5.138 2.669 1.00 94.25 94 ASP A N 1
ATOM 750 C CA . ASP A 1 94 ? 1.201 4.990 4.063 1.00 94.25 94 ASP A CA 1
ATOM 751 C C . ASP A 1 94 ? 0.015 4.004 4.172 1.00 94.25 94 ASP A C 1
ATOM 753 O O . ASP A 1 94 ? -0.563 3.605 3.154 1.00 94.25 94 ASP A O 1
ATOM 757 N N . PRO A 1 95 ? -0.307 3.498 5.375 1.00 95.19 95 PRO A N 1
ATOM 758 C CA . PRO A 1 95 ? -1.398 2.546 5.565 1.00 95.19 95 PRO A CA 1
ATOM 759 C C . PRO A 1 95 ? -2.775 3.221 5.711 1.00 95.19 95 PRO A C 1
ATOM 761 O O . PRO A 1 95 ? -3.720 2.555 6.141 1.00 95.19 95 PRO A O 1
ATOM 764 N N . ILE A 1 96 ? -2.895 4.526 5.452 1.00 95.44 96 ILE A N 1
ATOM 765 C CA . ILE A 1 96 ? -4.137 5.280 5.616 1.00 95.44 96 ILE A CA 1
ATOM 766 C C . ILE A 1 96 ? -4.901 5.210 4.296 1.00 95.44 96 ILE A C 1
ATOM 768 O O . ILE A 1 96 ? -4.503 5.801 3.306 1.00 95.44 96 ILE A O 1
ATOM 772 N N . LEU A 1 97 ? -6.030 4.503 4.303 1.00 94.75 97 LEU A N 1
ATOM 773 C CA . LEU A 1 97 ? -7.014 4.622 3.233 1.00 94.75 97 LEU A CA 1
ATOM 774 C C . LEU A 1 97 ? -7.745 5.947 3.414 1.00 94.75 97 LEU A C 1
ATOM 776 O O . LEU A 1 97 ? -8.501 6.062 4.373 1.00 94.75 97 LEU A O 1
ATOM 780 N N . ASP A 1 98 ? -7.530 6.919 2.532 1.00 93.81 98 ASP A N 1
ATOM 781 C CA . ASP A 1 98 ? -8.203 8.214 2.627 1.00 93.81 98 ASP A CA 1
ATOM 782 C C . ASP A 1 98 ? -9.580 8.244 1.929 1.00 93.81 98 ASP A C 1
ATOM 784 O O . ASP A 1 98 ? -9.992 7.326 1.212 1.00 93.81 98 ASP A O 1
ATOM 788 N N . GLU A 1 99 ? -10.348 9.310 2.176 1.00 95.19 99 GLU A N 1
ATOM 789 C CA . GLU A 1 99 ? -11.698 9.455 1.623 1.00 95.19 99 GLU A CA 1
ATOM 790 C C . GLU A 1 99 ? -11.696 9.642 0.094 1.00 95.19 99 GLU A C 1
ATOM 792 O O . GLU A 1 99 ? -12.655 9.250 -0.575 1.00 95.19 99 GLU A O 1
ATOM 797 N N . ALA A 1 100 ? -10.635 10.211 -0.486 1.00 94.06 100 ALA A N 1
ATOM 798 C CA . ALA A 1 100 ? -10.529 10.385 -1.930 1.00 94.06 100 ALA A CA 1
ATOM 799 C C . ALA A 1 100 ? -10.288 9.038 -2.626 1.00 94.06 100 ALA A C 1
ATOM 801 O O . ALA A 1 100 ? -10.988 8.717 -3.585 1.00 94.06 100 ALA A O 1
ATOM 802 N N . GLU A 1 101 ? -9.372 8.224 -2.105 1.00 93.56 101 GLU A N 1
ATOM 803 C CA . GLU A 1 101 ? -9.114 6.856 -2.560 1.00 93.56 101 GLU A CA 1
ATOM 804 C C . GLU A 1 101 ? -10.351 5.959 -2.407 1.00 93.56 101 GLU A C 1
ATOM 806 O O . GLU A 1 101 ? -10.694 5.197 -3.318 1.00 93.56 101 GLU A O 1
ATOM 811 N N . TRP A 1 102 ? -11.067 6.076 -1.284 1.00 95.50 102 TRP A N 1
ATOM 812 C CA . TRP A 1 102 ? -12.329 5.367 -1.056 1.00 95.50 102 TRP A CA 1
ATOM 813 C C . TRP A 1 102 ? -13.395 5.736 -2.090 1.00 95.50 102 TRP A C 1
ATOM 815 O O . TRP A 1 102 ? -14.067 4.862 -2.643 1.00 95.50 102 TRP A O 1
ATOM 825 N N . ASN A 1 103 ? -13.548 7.029 -2.376 1.00 95.00 103 ASN A N 1
ATOM 826 C CA . ASN A 1 103 ? -14.508 7.498 -3.369 1.00 95.00 103 ASN A CA 1
ATOM 827 C C . ASN A 1 103 ? -14.108 7.082 -4.789 1.00 95.00 103 ASN A C 1
ATOM 829 O O . ASN A 1 103 ? -14.977 6.640 -5.535 1.00 95.00 103 ASN A O 1
ATOM 833 N N . ASN A 1 104 ? -12.815 7.118 -5.127 1.00 94.38 104 ASN A N 1
ATOM 834 C CA . ASN A 1 104 ? -12.315 6.658 -6.423 1.00 94.38 104 ASN A CA 1
ATOM 835 C C . ASN A 1 104 ? -12.611 5.164 -6.654 1.00 94.38 104 ASN A C 1
ATOM 837 O O . ASN A 1 104 ? -13.091 4.779 -7.720 1.00 94.38 104 ASN A O 1
ATOM 841 N N . LEU A 1 105 ? -12.415 4.314 -5.635 1.00 93.69 105 LEU A N 1
ATOM 842 C CA . LEU A 1 105 ? -12.809 2.902 -5.710 1.00 93.69 105 LEU A CA 1
ATOM 843 C C . LEU A 1 105 ? -14.303 2.751 -6.014 1.00 93.69 105 LEU A C 1
ATOM 845 O O . LEU A 1 105 ? -14.685 1.966 -6.883 1.00 93.69 105 LEU A O 1
ATOM 849 N N . GLN A 1 106 ? -15.147 3.496 -5.301 1.00 94.88 106 GLN A N 1
ATOM 850 C CA . GLN A 1 106 ? -16.589 3.436 -5.513 1.00 94.88 106 GLN A CA 1
ATOM 851 C C . GLN A 1 106 ? -16.990 3.942 -6.900 1.00 94.88 106 GLN A C 1
ATOM 853 O O . GLN A 1 106 ? -17.855 3.330 -7.517 1.00 94.88 106 GLN A O 1
ATOM 858 N N . ASP A 1 107 ? -16.355 4.999 -7.408 1.00 94.88 107 ASP A N 1
ATOM 859 C CA . ASP A 1 107 ? -16.596 5.525 -8.755 1.00 94.88 107 ASP A CA 1
ATOM 860 C C . ASP A 1 107 ? -16.303 4.471 -9.826 1.00 94.88 107 ASP A C 1
ATOM 862 O O . ASP A 1 107 ? -17.147 4.229 -10.687 1.00 94.88 107 ASP A O 1
ATOM 866 N N . ILE A 1 108 ? -15.172 3.768 -9.719 1.00 92.88 108 ILE A N 1
ATOM 867 C CA . ILE A 1 108 ? -14.805 2.686 -10.643 1.00 92.88 108 ILE A CA 1
ATOM 868 C C . ILE A 1 108 ? -15.818 1.535 -10.589 1.00 92.88 108 ILE A C 1
ATOM 870 O O . ILE A 1 108 ? -16.231 1.018 -11.628 1.00 92.88 108 ILE A O 1
ATOM 874 N N . MET A 1 109 ? -16.231 1.114 -9.389 1.00 94.19 109 MET A N 1
ATOM 875 C CA . MET A 1 109 ? -17.208 0.029 -9.242 1.00 94.19 109 MET A CA 1
ATOM 876 C C . MET A 1 109 ? -18.602 0.427 -9.755 1.00 94.19 109 MET A C 1
ATOM 878 O O . MET A 1 109 ? -19.305 -0.406 -10.326 1.00 94.19 109 MET A O 1
ATOM 882 N N . ASP A 1 110 ? -19.002 1.684 -9.559 1.00 95.75 110 ASP A N 1
ATOM 883 C CA . ASP A 1 110 ? -20.270 2.251 -10.033 1.00 95.75 110 ASP A CA 1
ATOM 884 C C . ASP A 1 110 ? -20.280 2.374 -11.564 1.00 95.75 110 ASP A C 1
ATOM 886 O O . ASP A 1 110 ? -21.220 1.919 -12.216 1.00 95.75 110 ASP A O 1
ATOM 890 N N . GLU A 1 111 ? -19.193 2.875 -12.162 1.00 94.44 111 GLU A N 1
ATOM 891 C CA . GLU A 1 111 ? -19.028 2.952 -13.620 1.00 94.44 111 GLU A CA 1
ATOM 892 C C . GLU A 1 111 ? -19.029 1.562 -14.276 1.00 94.44 111 GLU A C 1
ATOM 894 O O . GLU A 1 111 ? -19.606 1.377 -15.350 1.00 94.44 111 GLU A O 1
ATOM 899 N N . ALA A 1 112 ? -18.457 0.558 -13.605 1.00 94.94 112 ALA A N 1
ATOM 900 C CA . ALA A 1 112 ? -18.519 -0.836 -14.039 1.00 94.94 112 ALA A CA 1
ATOM 901 C C . ALA A 1 112 ? -19.916 -1.475 -13.878 1.00 94.94 112 ALA A C 1
ATOM 903 O O . ALA A 1 112 ? -20.158 -2.551 -14.425 1.00 94.94 112 ALA A O 1
ATOM 904 N N . GLY A 1 113 ? -20.841 -0.839 -13.148 1.00 96.50 113 GLY A N 1
ATOM 905 C CA . GLY A 1 113 ? -22.158 -1.395 -12.820 1.00 96.50 113 GLY A CA 1
ATOM 906 C C . GLY A 1 113 ? -22.127 -2.487 -11.743 1.00 96.50 113 GLY A C 1
ATOM 907 O O . GLY A 1 113 ? -23.102 -3.220 -11.584 1.00 96.50 113 GLY A O 1
ATOM 908 N N . GLU A 1 114 ? -21.023 -2.589 -11.002 1.00 96.00 114 GLU A N 1
ATOM 909 C CA . GLU A 1 114 ? -20.754 -3.624 -9.996 1.00 96.00 114 GLU A CA 1
ATOM 910 C C . GLU A 1 114 ? -20.960 -3.123 -8.555 1.00 96.00 114 GLU A C 1
ATOM 912 O O . GLU A 1 114 ? -20.775 -3.887 -7.606 1.00 96.00 114 GLU A O 1
ATOM 917 N N . LEU A 1 115 ? -21.354 -1.855 -8.360 1.00 96.06 115 LEU A N 1
ATOM 918 C CA . LEU A 1 115 ? -21.645 -1.271 -7.047 1.00 96.06 115 LEU A CA 1
ATOM 919 C C . LEU A 1 115 ? -23.160 -1.162 -6.798 1.00 96.06 115 LEU A C 1
ATOM 921 O O . LEU A 1 115 ? -23.801 -0.232 -7.284 1.00 96.06 115 LEU A O 1
ATOM 925 N N . PRO A 1 116 ? -23.770 -2.045 -5.985 1.00 93.94 116 PRO A N 1
ATOM 926 C CA . PRO A 1 116 ? -25.210 -1.979 -5.725 1.00 93.94 116 PRO A CA 1
ATOM 927 C C . PRO A 1 116 ? -25.623 -0.738 -4.926 1.00 93.94 116 PRO A C 1
ATOM 929 O O . PRO A 1 116 ? -26.767 -0.289 -5.011 1.00 93.94 116 PRO A O 1
ATOM 932 N N . LYS A 1 117 ? -24.716 -0.232 -4.083 1.00 95.75 117 LYS A N 1
ATOM 933 C CA . LYS A 1 117 ? -24.938 0.919 -3.210 1.00 95.75 117 LYS A CA 1
ATOM 934 C C . LYS A 1 117 ? -23.595 1.527 -2.811 1.00 95.75 117 LYS A C 1
ATOM 936 O O . LYS A 1 117 ? -22.696 0.795 -2.404 1.00 95.75 117 LYS A O 1
ATOM 941 N N . ARG A 1 118 ? -23.510 2.857 -2.843 1.00 95.56 118 ARG A N 1
ATOM 942 C CA . ARG A 1 118 ? -22.410 3.596 -2.218 1.00 95.56 118 ARG A CA 1
ATOM 943 C C . ARG A 1 118 ? -22.479 3.520 -0.692 1.00 95.56 118 ARG A C 1
ATOM 945 O O . ARG A 1 118 ? -23.566 3.484 -0.105 1.00 95.56 118 ARG A O 1
ATOM 952 N N . MET A 1 119 ? -21.310 3.494 -0.074 1.00 95.88 119 MET A N 1
ATOM 953 C CA . MET A 1 119 ? -21.095 3.373 1.357 1.00 95.88 119 MET A CA 1
ATOM 954 C C . MET A 1 119 ? -20.333 4.591 1.870 1.00 95.88 119 MET A C 1
ATOM 956 O O . MET A 1 119 ? -19.354 5.039 1.262 1.00 95.88 119 MET A O 1
ATOM 960 N N . ASP A 1 120 ? -20.793 5.115 3.002 1.00 95.00 120 ASP A N 1
ATOM 961 C CA . ASP A 1 120 ? -20.161 6.256 3.651 1.00 95.00 120 ASP A CA 1
ATOM 962 C C . ASP A 1 120 ? -18.796 5.833 4.208 1.00 95.00 120 ASP A C 1
ATOM 964 O O . ASP A 1 120 ? -18.667 4.777 4.830 1.00 95.00 120 ASP A O 1
ATOM 968 N N . TYR A 1 121 ? -17.775 6.666 4.001 1.00 95.62 121 TYR A N 1
ATOM 969 C CA . TYR A 1 121 ? -16.394 6.377 4.404 1.00 95.62 121 TYR A CA 1
ATOM 970 C C . TYR A 1 121 ? -16.295 5.961 5.881 1.00 95.62 121 TYR A C 1
ATOM 972 O O . TYR A 1 121 ? -15.779 4.895 6.204 1.00 95.62 121 TYR A O 1
ATOM 980 N N . ASN A 1 122 ? -16.909 6.738 6.776 1.00 95.50 122 ASN A N 1
ATOM 981 C CA . ASN A 1 122 ? -16.864 6.489 8.220 1.00 95.50 122 ASN A CA 1
ATOM 982 C C . ASN A 1 122 ? -17.683 5.265 8.683 1.00 95.50 122 ASN A C 1
ATOM 984 O O . ASN A 1 122 ? -17.621 4.917 9.860 1.00 95.50 122 ASN A O 1
ATOM 988 N N . GLU A 1 123 ? -18.485 4.633 7.814 1.00 94.44 123 GLU A N 1
ATOM 989 C CA . GLU A 1 123 ? -19.205 3.401 8.169 1.00 94.44 123 GLU A CA 1
ATOM 990 C C . GLU A 1 123 ? -18.323 2.155 8.047 1.00 94.44 123 GLU A C 1
ATOM 992 O O . GLU A 1 123 ? -18.525 1.196 8.792 1.00 94.44 123 GLU A O 1
ATOM 997 N N . LEU A 1 124 ? -17.374 2.151 7.103 1.00 92.88 124 LEU A N 1
ATOM 998 C CA . LEU A 1 124 ? -16.567 0.968 6.785 1.00 92.88 124 LEU A CA 1
ATOM 999 C C . LEU A 1 124 ? -15.060 1.174 6.936 1.00 92.88 124 LEU A C 1
ATOM 1001 O O . LEU A 1 124 ? -14.327 0.185 6.967 1.00 92.88 124 LEU A O 1
ATOM 1005 N N . VAL A 1 125 ? -14.594 2.417 7.039 1.00 95.25 125 VAL A N 1
ATOM 1006 C CA . VAL A 1 125 ? -13.173 2.732 7.185 1.00 95.25 125 VAL A CA 1
ATOM 1007 C C . VAL A 1 125 ? -12.877 3.164 8.620 1.00 95.25 125 VAL A C 1
ATOM 1009 O O . VAL A 1 125 ? -13.449 4.125 9.130 1.00 95.25 125 VAL A O 1
ATOM 1012 N N . ASP A 1 126 ? -11.949 2.451 9.263 1.00 94.12 126 ASP A N 1
ATOM 1013 C CA . ASP A 1 126 ? -11.358 2.809 10.556 1.00 94.12 126 ASP A CA 1
ATOM 1014 C C . ASP A 1 126 ? -9.841 2.986 10.395 1.00 94.12 126 ASP A C 1
ATOM 1016 O O . ASP A 1 126 ? -9.093 2.020 10.221 1.00 94.12 126 ASP A O 1
ATOM 1020 N N . THR A 1 127 ? -9.374 4.233 10.474 1.00 95.94 127 THR A N 1
ATOM 1021 C CA . THR A 1 127 ? -7.956 4.601 10.336 1.00 95.94 127 THR A CA 1
ATOM 1022 C C . THR A 1 127 ? -7.201 4.614 11.665 1.00 95.94 127 THR A C 1
ATOM 1024 O O . THR A 1 127 ? -6.012 4.934 11.692 1.00 95.94 127 THR A O 1
ATOM 1027 N N . THR A 1 128 ? -7.830 4.232 12.783 1.00 95.62 128 THR A N 1
ATOM 1028 C CA . THR A 1 128 ? -7.259 4.397 14.132 1.00 95.62 128 THR A CA 1
ATOM 1029 C C . THR A 1 128 ? -5.890 3.731 14.284 1.00 95.62 128 THR A C 1
ATOM 1031 O O . THR A 1 128 ? -4.991 4.292 14.915 1.00 95.62 128 THR A O 1
ATOM 1034 N N . PHE A 1 129 ? -5.700 2.528 13.729 1.00 96.62 129 PHE A N 1
ATOM 1035 C CA . PHE A 1 129 ? -4.403 1.843 13.775 1.00 96.62 129 PHE A CA 1
ATOM 1036 C C . PHE A 1 129 ? -3.386 2.455 12.812 1.00 96.62 129 PHE A C 1
ATOM 1038 O O . PHE A 1 129 ? -2.232 2.625 13.201 1.00 96.62 129 PHE A O 1
ATOM 1045 N N . ALA A 1 130 ? -3.809 2.813 11.598 1.00 96.50 130 ALA A N 1
ATOM 1046 C CA . ALA A 1 130 ? -2.957 3.440 10.592 1.00 96.50 130 ALA A CA 1
ATOM 1047 C C . ALA A 1 130 ? -2.383 4.770 11.112 1.00 96.50 130 ALA A C 1
ATOM 1049 O O . ALA A 1 130 ? -1.169 4.940 11.203 1.00 96.50 130 ALA A O 1
ATOM 1050 N N . GLU A 1 131 ? -3.233 5.657 11.629 1.00 96.75 131 GLU A N 1
ATOM 1051 C CA . GLU A 1 131 ? -2.807 6.947 12.182 1.00 96.75 131 GLU A CA 1
ATOM 1052 C C . GLU A 1 131 ? -1.852 6.828 13.376 1.00 96.75 131 GLU A C 1
ATOM 1054 O O . GLU A 1 131 ? -1.023 7.711 13.604 1.00 96.75 131 GLU A O 1
ATOM 1059 N N . LYS A 1 132 ? -1.965 5.766 14.182 1.00 96.38 132 LYS A N 1
ATOM 1060 C CA . LYS A 1 132 ? -1.057 5.525 15.316 1.00 96.38 132 LYS A CA 1
ATOM 1061 C C . LYS A 1 132 ? 0.343 5.112 14.880 1.00 96.38 132 LYS A C 1
ATOM 1063 O O . LYS A 1 132 ?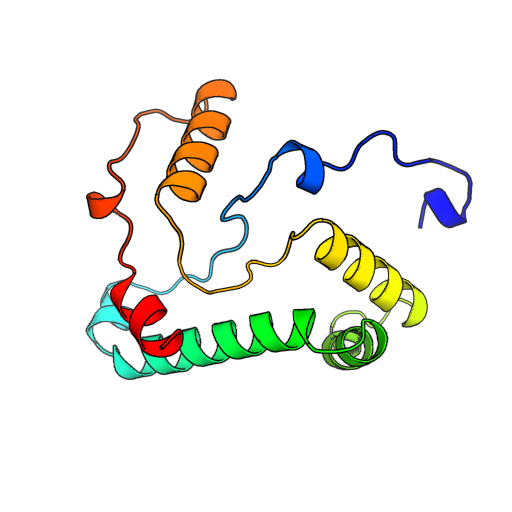 1.285 5.286 15.652 1.00 96.38 132 LYS A O 1
ATOM 1068 N N . VAL A 1 133 ? 0.479 4.487 13.711 1.00 96.25 133 VAL A N 1
ATOM 1069 C CA . VAL A 1 133 ? 1.768 3.984 13.218 1.00 96.25 133 VAL A CA 1
ATOM 1070 C C . VAL A 1 133 ? 2.437 4.931 12.227 1.00 96.25 133 VAL A C 1
ATOM 1072 O O . VAL A 1 133 ? 3.626 4.748 11.967 1.00 96.25 133 VAL A O 1
ATOM 1075 N N . SER A 1 134 ? 1.692 5.918 11.723 1.00 88.75 134 SER A N 1
ATOM 1076 C CA . SER A 1 134 ? 2.154 6.960 10.796 1.00 88.75 134 SER A CA 1
ATOM 1077 C C . SER A 1 134 ? 2.550 8.284 11.466 1.00 88.75 134 SER A C 1
ATOM 1079 O O . SER A 1 134 ? 2.972 9.212 10.784 1.00 88.75 134 SER A O 1
ATOM 1081 N N . LYS A 1 135 ? 2.424 8.379 12.795 1.00 67.88 135 LYS A N 1
ATOM 1082 C CA . LYS A 1 135 ? 2.969 9.469 13.626 1.00 67.88 135 LYS A CA 1
ATOM 1083 C C . LYS A 1 135 ? 4.329 9.080 14.191 1.00 67.88 135 LYS A C 1
ATOM 1085 O O . LYS A 1 135 ? 5.179 9.988 14.307 1.00 67.88 135 LYS A O 1
#

Secondary structure (DSSP, 8-state):
-TTTTTS---S--HHHHS-S---------HHHHHH-HHHHHHHHHHHHHHHHHHHHS-HHHHHHHHGGG-TTS-HHHHHHHHHHHHHTT-S-SSS---HHHHHHHHHHHHHTT--SS---HHHH---HHHHHH--